Protein AF-A0A1V4RUY0-F1 (afdb_monomer_lite)

pLDDT: mean 89.16, std 8.83, range [47.84, 95.94]

Foldseek 3Di:
DWDADLVQATQGDDPVVCVQQVHDRVVRGRDHPCCSFVVDPDADPDHQSVCCSVPVDHDDDDDDTCGPVRDD

Secondary structure (DSSP, 8-state):
-EEE-TT-BEEEE-HHHHHHHT--HHHHTTSBHHHHHH--SS--SS-HHHHHHHHSS------PPPPTT---

Radius of gyration: 12.16 Å; chains: 1; bounding box: 26×25×31 Å

Sequence (72 aa):
MHVIDRDYKVLLTNKKLLELKNVTQEDIRGKFCYEAYQGKNELCEQCAAKEVFETGKPHSLIKTLPLPDGRK

Structure (mmCIF, N/CA/C/O backbone):
data_AF-A0A1V4RUY0-F1
#
_entry.id   AF-A0A1V4RUY0-F1
#
loop_
_atom_site.group_PDB
_atom_site.id
_atom_site.type_symbol
_atom_site.label_atom_id
_atom_site.label_alt_id
_atom_site.label_comp_id
_atom_site.label_asym_id
_atom_site.label_entity_id
_atom_site.label_seq_id
_atom_site.pdbx_PDB_ins_code
_atom_site.Cartn_x
_atom_site.Cartn_y
_atom_site.Cartn_z
_atom_site.occupancy
_atom_site.B_iso_or_equiv
_atom_site.auth_seq_id
_atom_site.auth_comp_id
_atom_site.auth_asym_id
_atom_site.auth_atom_id
_atom_site.pdbx_PDB_model_num
ATOM 1 N N . MET A 1 1 ? 8.212 -8.067 1.871 1.00 78.81 1 MET A N 1
ATOM 2 C CA . MET A 1 1 ? 7.627 -7.100 2.821 1.00 78.81 1 MET A CA 1
ATOM 3 C C . MET A 1 1 ? 7.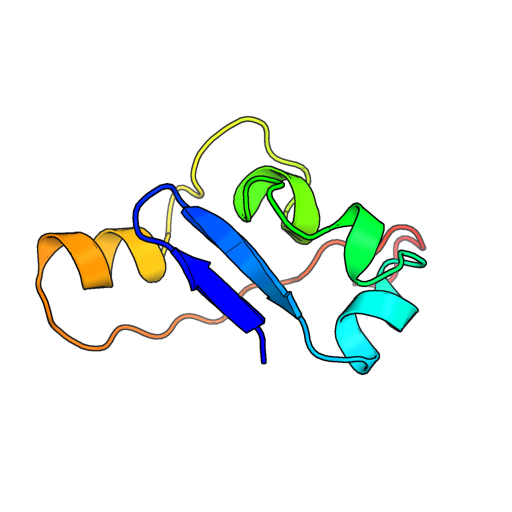286 -5.835 2.063 1.00 78.81 1 MET A C 1
ATOM 5 O O . MET A 1 1 ? 8.095 -5.400 1.258 1.00 78.81 1 MET A O 1
ATOM 9 N N . H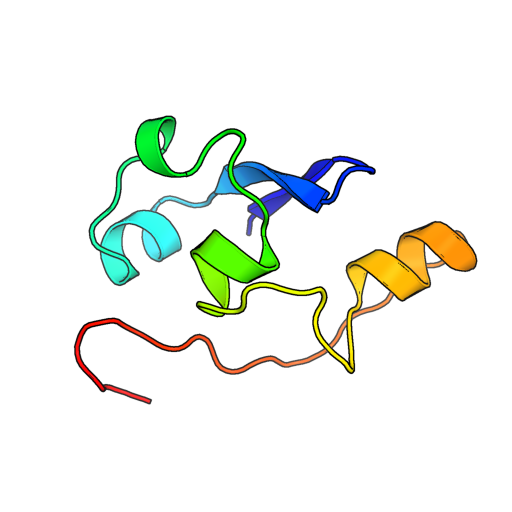IS A 1 2 ? 6.110 -5.276 2.288 1.00 90.75 2 HIS A N 1
ATOM 10 C CA . HIS A 1 2 ? 5.710 -3.983 1.748 1.00 90.75 2 HIS A CA 1
ATOM 11 C C . HIS A 1 2 ? 4.896 -3.250 2.815 1.00 90.75 2 HIS A C 1
ATOM 13 O O . HIS A 1 2 ? 4.418 -3.877 3.761 1.00 90.75 2 HIS A O 1
ATOM 19 N N . VAL A 1 3 ? 4.780 -1.936 2.680 1.00 94.38 3 VAL A N 1
ATOM 20 C CA . VAL A 1 3 ? 4.020 -1.066 3.576 1.00 94.38 3 VAL A CA 1
ATOM 21 C C . VAL A 1 3 ? 3.073 -0.247 2.717 1.00 94.38 3 VAL A C 1
ATOM 23 O O . VAL A 1 3 ? 3.497 0.338 1.718 1.00 94.38 3 VAL A O 1
ATOM 26 N N . ILE A 1 4 ? 1.805 -0.215 3.112 1.00 95.12 4 ILE A N 1
ATOM 27 C CA . ILE A 1 4 ? 0.749 0.578 2.480 1.00 95.12 4 ILE A CA 1
ATOM 28 C C . ILE A 1 4 ? 0.134 1.519 3.510 1.00 95.12 4 ILE A C 1
ATOM 30 O O . ILE A 1 4 ? 0.215 1.261 4.712 1.00 95.12 4 ILE A O 1
ATOM 34 N N . ASP A 1 5 ? -0.482 2.591 3.036 1.00 94.81 5 ASP A N 1
ATOM 35 C CA . ASP A 1 5 ? -1.278 3.490 3.862 1.00 94.81 5 ASP A CA 1
ATOM 36 C C . ASP A 1 5 ? -2.771 3.068 3.895 1.00 94.81 5 ASP A C 1
ATOM 38 O O . ASP A 1 5 ? -3.156 2.048 3.313 1.00 94.81 5 ASP A O 1
ATOM 42 N N . ARG A 1 6 ? -3.615 3.838 4.597 1.00 92.81 6 ARG A N 1
ATOM 43 C CA . ARG A 1 6 ? -5.060 3.578 4.732 1.00 92.81 6 ARG A CA 1
ATOM 44 C C . ARG A 1 6 ? -5.849 3.799 3.437 1.00 92.81 6 ARG A C 1
ATOM 46 O O . ARG A 1 6 ? -6.895 3.180 3.278 1.00 92.81 6 ARG A O 1
ATOM 53 N N . ASP A 1 7 ? -5.330 4.593 2.505 1.00 94.12 7 ASP A N 1
ATOM 54 C CA . ASP A 1 7 ? -5.849 4.754 1.142 1.00 94.12 7 ASP A CA 1
ATOM 55 C C . ASP A 1 7 ? -5.367 3.646 0.185 1.00 94.12 7 ASP A C 1
ATOM 57 O O . ASP A 1 7 ? -5.551 3.731 -1.031 1.00 94.12 7 ASP A O 1
ATOM 61 N N . TYR A 1 8 ? -4.757 2.578 0.717 1.00 94.19 8 TYR A N 1
ATOM 62 C CA . TYR A 1 8 ? -4.213 1.445 -0.036 1.00 94.19 8 TYR A CA 1
ATOM 63 C C . TYR A 1 8 ? -3.074 1.818 -0.993 1.00 94.19 8 TYR A C 1
ATOM 65 O O . TYR A 1 8 ? -2.761 1.041 -1.904 1.00 94.19 8 TYR A O 1
ATOM 73 N N . LYS A 1 9 ? -2.419 2.968 -0.797 1.00 95.81 9 LYS A N 1
ATOM 74 C CA . LYS A 1 9 ? -1.260 3.362 -1.598 1.00 95.81 9 LYS A CA 1
ATOM 75 C C . LYS A 1 9 ? 0.004 2.743 -1.036 1.00 95.81 9 LYS A C 1
ATOM 77 O O . LYS A 1 9 ? 0.217 2.678 0.174 1.00 95.81 9 LYS A O 1
ATOM 82 N N . VAL A 1 10 ? 0.874 2.288 -1.927 1.00 95.94 10 VAL A N 1
ATOM 83 C CA . VAL A 1 10 ? 2.163 1.707 -1.559 1.00 95.94 10 VAL A CA 1
ATOM 84 C C . VAL A 1 10 ? 3.102 2.812 -1.086 1.00 95.94 10 VAL A C 1
ATOM 86 O O . VAL A 1 10 ? 3.414 3.745 -1.824 1.00 95.94 10 VAL A O 1
ATOM 89 N N . LEU A 1 11 ? 3.595 2.687 0.144 1.00 95.19 11 LEU A N 1
ATOM 90 C CA . LEU A 1 11 ? 4.616 3.569 0.705 1.00 95.19 11 LEU A CA 1
ATOM 91 C C . LEU A 1 11 ? 6.011 3.000 0.459 1.00 95.19 11 LEU A C 1
ATOM 93 O O . LEU A 1 11 ? 6.913 3.718 0.028 1.00 95.19 11 LEU A O 1
ATOM 97 N N . LEU A 1 12 ? 6.178 1.702 0.724 1.00 94.75 12 LEU A N 1
ATOM 98 C CA . LEU A 1 12 ? 7.457 1.001 0.660 1.00 94.75 12 LEU A CA 1
ATOM 99 C C . LEU A 1 12 ? 7.278 -0.421 0.138 1.00 94.75 12 LEU A C 1
ATOM 101 O O . LEU A 1 12 ? 6.331 -1.110 0.504 1.00 94.75 12 LEU A O 1
ATOM 105 N N . THR A 1 13 ? 8.222 -0.882 -0.674 1.00 94.38 13 THR A N 1
ATOM 106 C CA . THR A 1 13 ? 8.274 -2.260 -1.164 1.00 94.38 13 THR A CA 1
ATOM 107 C C . THR A 1 13 ? 9.677 -2.822 -0.961 1.00 94.38 13 THR A C 1
ATOM 109 O O . THR A 1 13 ? 10.673 -2.117 -1.093 1.00 94.38 13 THR A O 1
ATOM 112 N N . ASN A 1 14 ? 9.792 -4.105 -0.617 1.00 93.06 14 ASN A N 1
ATOM 113 C CA . ASN A 1 14 ? 11.096 -4.747 -0.510 1.00 93.06 14 ASN A CA 1
ATOM 114 C C . ASN A 1 14 ? 11.756 -4.917 -1.882 1.00 93.06 14 ASN A C 1
ATOM 116 O O . ASN A 1 14 ? 11.097 -5.247 -2.867 1.00 93.06 14 ASN A O 1
ATOM 120 N N . LYS A 1 15 ? 13.090 -4.833 -1.903 1.00 92.31 15 LYS A N 1
ATOM 121 C CA . LYS A 1 15 ? 13.911 -4.952 -3.118 1.00 92.31 15 LYS A CA 1
ATOM 122 C C . LYS A 1 15 ? 13.553 -6.161 -3.989 1.00 92.31 15 LYS A C 1
ATOM 124 O O . LYS A 1 15 ? 13.392 -6.013 -5.191 1.00 92.31 15 LYS A O 1
ATOM 129 N N . LYS A 1 16 ? 13.334 -7.335 -3.384 1.00 91.12 16 LYS A N 1
ATOM 130 C CA . LYS A 1 16 ? 13.002 -8.549 -4.145 1.00 91.12 16 LYS A CA 1
ATOM 131 C C . LYS A 1 16 ? 11.714 -8.417 -4.966 1.00 91.12 16 LYS A C 1
ATOM 133 O O . LYS A 1 16 ? 11.647 -8.954 -6.063 1.00 91.12 16 LYS A O 1
ATOM 138 N N . LEU A 1 17 ? 10.694 -7.728 -4.448 1.00 89.31 17 LEU A N 1
ATOM 139 C CA . LEU A 1 17 ? 9.429 -7.556 -5.167 1.00 89.31 17 LEU A CA 1
ATOM 140 C C . LEU A 1 17 ? 9.563 -6.533 -6.304 1.00 89.31 17 LEU A C 1
ATOM 142 O O . LEU A 1 17 ? 8.978 -6.738 -7.362 1.00 89.31 17 LEU A O 1
ATOM 146 N N . LEU A 1 18 ? 10.388 -5.499 -6.110 1.00 91.12 18 LEU A N 1
ATOM 147 C CA . LEU A 1 18 ? 10.771 -4.549 -7.160 1.00 91.12 18 LEU A CA 1
ATOM 148 C C . LEU A 1 18 ? 11.473 -5.263 -8.325 1.00 91.12 18 LEU A C 1
ATOM 150 O O . LEU A 1 18 ? 11.073 -5.108 -9.475 1.00 91.12 18 LEU A O 1
ATOM 154 N N . GLU A 1 19 ? 12.452 -6.122 -8.020 1.00 90.62 19 GLU A N 1
ATOM 155 C CA . GLU A 1 19 ? 13.173 -6.922 -9.021 1.00 90.62 19 GLU A CA 1
ATOM 156 C C . GLU A 1 19 ? 12.241 -7.879 -9.779 1.00 90.62 19 GLU A C 1
ATOM 158 O O . GLU A 1 19 ? 12.304 -7.959 -11.002 1.00 90.62 19 GLU A O 1
ATOM 163 N N . LEU A 1 20 ? 11.34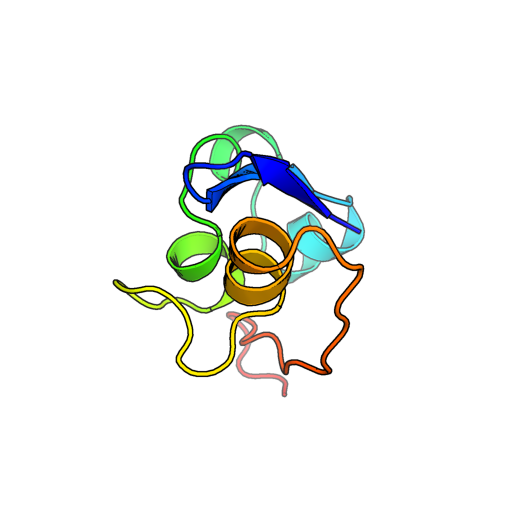4 -8.571 -9.067 1.00 88.25 20 LEU A N 1
ATOM 164 C CA . LEU A 1 20 ? 10.376 -9.503 -9.660 1.00 88.25 20 LEU A CA 1
ATOM 165 C C . LEU A 1 20 ? 9.371 -8.820 -10.597 1.00 88.25 20 LEU A C 1
ATOM 167 O O . LEU A 1 20 ? 8.924 -9.425 -11.569 1.00 88.25 20 LEU A O 1
ATOM 171 N N . LYS A 1 21 ? 8.993 -7.576 -10.295 1.00 85.94 21 LYS A N 1
ATOM 172 C CA . LYS A 1 21 ? 8.081 -6.769 -11.115 1.00 85.94 21 LYS A CA 1
ATOM 173 C C . LYS A 1 21 ? 8.810 -5.920 -12.160 1.00 85.94 21 LYS A C 1
ATOM 175 O O . LYS A 1 21 ? 8.140 -5.325 -12.992 1.00 85.94 21 LYS A O 1
ATOM 180 N N . ASN A 1 22 ? 10.144 -5.891 -12.131 1.00 89.31 22 ASN A N 1
ATOM 181 C CA . ASN A 1 22 ? 10.983 -5.040 -12.973 1.00 89.31 22 ASN A CA 1
ATOM 182 C C . ASN A 1 22 ? 10.635 -3.538 -12.856 1.00 89.31 22 ASN A C 1
ATOM 184 O O . ASN A 1 22 ? 10.597 -2.816 -13.844 1.00 89.31 22 ASN A O 1
ATOM 188 N N . VAL A 1 23 ? 10.365 -3.069 -11.633 1.00 90.19 23 VAL A N 1
ATOM 189 C CA . VAL A 1 23 ? 10.025 -1.664 -11.336 1.00 90.19 23 VAL A CA 1
ATOM 190 C C . VAL A 1 23 ? 10.948 -1.089 -10.266 1.00 90.19 23 VAL A C 1
ATOM 192 O O . VAL A 1 23 ? 11.575 -1.829 -9.508 1.00 90.19 23 VAL A O 1
ATOM 195 N N . THR A 1 24 ? 11.026 0.237 -10.172 1.00 93.25 24 THR A N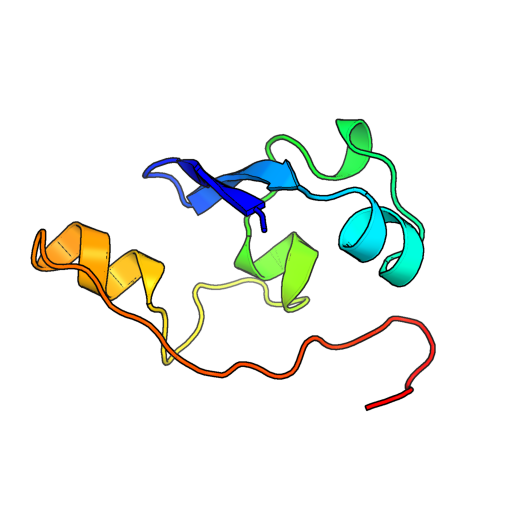 1
ATOM 196 C CA . THR A 1 24 ? 11.759 0.923 -9.101 1.00 93.25 24 THR A CA 1
ATOM 197 C C . THR A 1 24 ? 10.843 1.253 -7.923 1.00 93.25 24 THR A C 1
ATOM 199 O O . THR A 1 24 ? 9.615 1.214 -8.015 1.00 93.25 24 THR A O 1
ATOM 202 N N . GLN A 1 25 ? 11.445 1.600 -6.783 1.00 93.06 25 GLN A N 1
ATOM 203 C CA . GLN A 1 25 ? 10.694 2.044 -5.607 1.00 93.06 25 GLN A CA 1
ATOM 204 C C . GLN A 1 25 ? 9.903 3.332 -5.889 1.00 93.06 25 GLN A C 1
ATOM 206 O O . GLN A 1 25 ? 8.844 3.535 -5.305 1.00 93.06 25 GLN A O 1
ATOM 211 N N . GLU A 1 26 ? 10.410 4.184 -6.778 1.00 93.19 26 GLU A N 1
ATOM 212 C CA . GLU A 1 26 ? 9.762 5.428 -7.193 1.00 93.19 26 GLU A CA 1
ATOM 213 C C . GLU A 1 26 ? 8.571 5.173 -8.117 1.00 93.19 26 GLU A C 1
ATOM 215 O O . GLU A 1 26 ? 7.547 5.825 -7.952 1.00 93.19 26 GLU A O 1
ATOM 220 N N . ASP A 1 27 ? 8.660 4.184 -9.014 1.00 92.12 27 ASP A N 1
ATOM 221 C CA . ASP A 1 27 ? 7.540 3.813 -9.886 1.00 92.12 27 ASP A CA 1
ATOM 222 C C . ASP A 1 27 ? 6.340 3.284 -9.088 1.00 92.12 27 ASP A C 1
ATOM 224 O O . ASP A 1 27 ? 5.194 3.589 -9.410 1.00 92.12 27 ASP A O 1
ATOM 228 N N . ILE A 1 28 ? 6.584 2.497 -8.036 1.00 92.81 28 ILE A N 1
ATOM 229 C CA . ILE A 1 28 ? 5.500 1.870 -7.270 1.00 92.81 28 ILE A CA 1
ATOM 230 C C . ILE A 1 28 ? 4.956 2.753 -6.143 1.00 92.81 28 ILE A C 1
ATOM 232 O O . ILE A 1 28 ? 3.822 2.566 -5.698 1.00 92.81 28 ILE A O 1
ATOM 236 N N . ARG A 1 29 ? 5.752 3.700 -5.637 1.00 94.94 29 ARG A N 1
ATOM 237 C CA . ARG A 1 29 ? 5.355 4.546 -4.509 1.00 94.94 29 ARG A CA 1
ATOM 238 C C . ARG A 1 29 ? 4.181 5.440 -4.908 1.00 94.94 29 ARG A C 1
ATOM 240 O O . ARG A 1 29 ? 4.242 6.172 -5.885 1.00 94.94 29 ARG A O 1
ATOM 247 N N . GLY A 1 30 ? 3.118 5.411 -4.111 1.00 94.50 30 GLY A N 1
ATOM 248 C CA . GLY A 1 30 ? 1.895 6.177 -4.354 1.00 94.50 30 GLY A CA 1
ATOM 249 C C . GLY A 1 30 ? 0.874 5.484 -5.261 1.00 94.50 30 GLY A C 1
ATOM 250 O O . GLY A 1 30 ? -0.281 5.909 -5.261 1.00 94.50 30 GLY A O 1
ATOM 251 N N . LYS A 1 31 ? 1.247 4.400 -5.961 1.00 94.69 31 LYS A N 1
ATOM 252 C CA . LYS A 1 31 ? 0.291 3.552 -6.690 1.00 94.69 31 LYS A CA 1
ATOM 253 C C . LYS A 1 31 ? -0.563 2.739 -5.723 1.00 94.69 31 LYS A C 1
ATOM 255 O O . LYS A 1 31 ? -0.141 2.431 -4.603 1.00 94.69 31 LYS A O 1
ATOM 260 N N . PHE A 1 32 ? -1.753 2.353 -6.168 1.00 95.44 32 PHE A N 1
ATOM 261 C CA . PHE A 1 32 ? -2.618 1.464 -5.402 1.00 95.44 32 PHE A CA 1
ATOM 262 C C . PHE A 1 32 ? -2.033 0.051 -5.333 1.00 95.44 32 PHE A C 1
ATOM 264 O O . PHE A 1 32 ? -1.539 -0.486 -6.323 1.00 95.44 32 PHE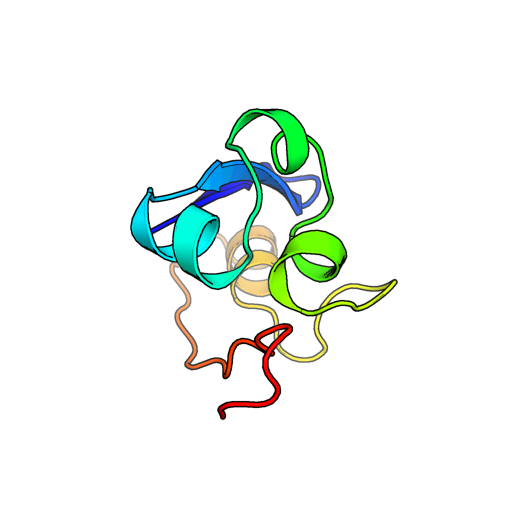 A O 1
ATOM 271 N N . CYS A 1 33 ? -2.112 -0.593 -4.169 1.00 93.56 33 CYS A N 1
ATOM 272 C CA . CYS A 1 33 ? -1.523 -1.917 -3.964 1.00 93.56 33 CYS A CA 1
ATOM 273 C C . CYS A 1 33 ? -2.151 -3.000 -4.862 1.00 93.56 33 CYS A C 1
ATOM 275 O O . CYS A 1 33 ? -1.460 -3.915 -5.311 1.00 93.56 33 CYS A O 1
ATOM 277 N N . TYR A 1 34 ? -3.450 -2.893 -5.152 1.00 92.56 34 TYR A N 1
ATOM 278 C CA . TYR A 1 34 ? -4.171 -3.825 -6.018 1.00 92.56 34 TYR A CA 1
ATOM 279 C C . TYR A 1 34 ? -3.803 -3.651 -7.497 1.00 92.56 34 TYR A C 1
ATOM 281 O O . TYR A 1 34 ? -3.711 -4.641 -8.220 1.00 92.56 34 TYR A O 1
ATOM 289 N N . GLU A 1 35 ? -3.488 -2.431 -7.921 1.00 92.44 35 GLU A N 1
ATOM 290 C CA . GLU A 1 35 ? -2.960 -2.150 -9.255 1.00 92.44 35 GLU A CA 1
ATOM 291 C C . GLU A 1 35 ? -1.518 -2.657 -9.366 1.00 92.44 35 GLU A C 1
ATOM 293 O O . GLU A 1 35 ? -1.208 -3.523 -10.184 1.00 92.44 35 GLU A O 1
ATOM 298 N N . ALA A 1 36 ? -0.645 -2.212 -8.463 1.00 90.69 36 ALA A N 1
ATOM 299 C CA . ALA A 1 36 ? 0.783 -2.483 -8.543 1.00 90.69 36 ALA A CA 1
ATOM 300 C C . ALA A 1 36 ? 1.148 -3.967 -8.359 1.00 90.69 36 ALA A C 1
ATOM 302 O O . ALA A 1 36 ? 2.032 -4.499 -9.039 1.00 90.69 36 ALA A O 1
ATOM 303 N N . TYR A 1 37 ? 0.487 -4.669 -7.433 1.00 89.25 37 TYR A N 1
ATOM 304 C CA . TYR A 1 37 ? 0.819 -6.064 -7.140 1.00 89.25 37 TYR A CA 1
ATOM 305 C C . TYR A 1 37 ? -0.056 -7.053 -7.897 1.00 89.25 37 TYR A C 1
ATOM 307 O O . TYR A 1 37 ? 0.466 -8.058 -8.383 1.00 89.25 37 TYR A O 1
ATOM 315 N N . GLN A 1 38 ? -1.357 -6.783 -7.996 1.00 88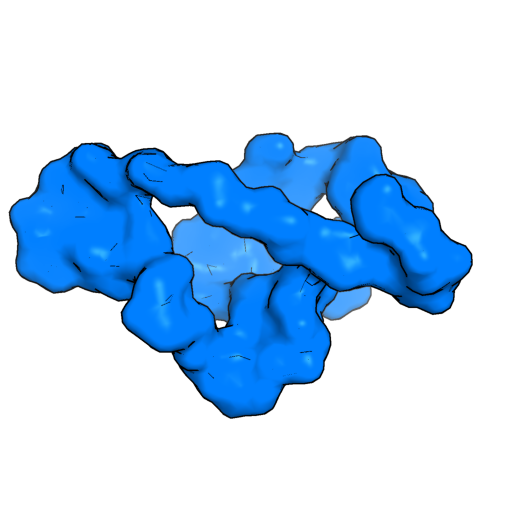.88 38 GLN A N 1
ATOM 316 C CA . GLN A 1 38 ? -2.340 -7.729 -8.525 1.00 88.88 38 GLN A CA 1
ATOM 317 C C . GLN A 1 38 ? -2.786 -7.397 -9.955 1.00 88.88 38 GLN A C 1
ATOM 319 O O . GLN A 1 38 ? -3.451 -8.228 -10.564 1.00 88.88 38 GLN A O 1
ATOM 324 N N . GLY A 1 39 ? -2.415 -6.233 -10.506 1.00 87.06 39 GLY A N 1
ATOM 325 C CA . GLY A 1 39 ? -2.855 -5.808 -11.838 1.00 87.06 39 GLY A CA 1
ATOM 326 C C . GLY A 1 39 ? -4.371 -5.618 -11.935 1.00 87.06 39 GLY A C 1
ATOM 327 O O . GLY A 1 39 ? -4.937 -5.759 -13.015 1.00 87.06 39 GLY A O 1
ATOM 328 N N . LYS A 1 40 ? -5.041 -5.371 -10.803 1.00 88.69 40 LYS A N 1
ATOM 329 C CA . LYS A 1 40 ? -6.486 -5.135 -10.730 1.00 88.69 40 LYS A CA 1
ATOM 330 C C . LYS A 1 40 ? -6.769 -3.635 -10.740 1.00 88.69 40 LYS A C 1
ATOM 332 O O . LYS A 1 40 ? -5.937 -2.851 -10.303 1.00 88.69 40 LYS A O 1
ATOM 337 N N . ASN A 1 41 ? -7.970 -3.256 -11.168 1.00 90.75 41 ASN A N 1
ATOM 338 C CA . ASN A 1 41 ? -8.459 -1.871 -11.090 1.00 90.75 41 ASN A CA 1
ATOM 339 C C . ASN A 1 41 ? -9.285 -1.606 -9.818 1.00 90.75 41 ASN A C 1
ATOM 341 O O . ASN A 1 41 ? -9.767 -0.501 -9.604 1.00 90.75 41 ASN A O 1
ATOM 345 N N . GLU A 1 42 ? -9.450 -2.622 -8.971 1.00 91.75 42 GLU A N 1
ATOM 346 C CA . GLU A 1 42 ? -10.262 -2.572 -7.759 1.00 91.75 42 GLU A CA 1
ATOM 347 C C . GLU A 1 42 ? -9.612 -3.359 -6.616 1.00 91.75 42 GLU A C 1
ATOM 349 O O . GLU A 1 42 ? -8.706 -4.178 -6.827 1.00 91.75 42 GLU A O 1
ATOM 354 N N . LEU A 1 43 ? -10.093 -3.116 -5.391 1.00 90.00 43 LEU A N 1
ATOM 355 C CA . LEU A 1 43 ? -9.669 -3.853 -4.203 1.00 90.00 43 LEU A CA 1
ATOM 356 C C . LEU A 1 43 ? -9.817 -5.363 -4.418 1.00 90.00 43 LEU A C 1
ATOM 358 O O . LEU A 1 43 ? -10.724 -5.853 -5.080 1.00 90.00 43 LEU A O 1
ATOM 362 N N . CYS A 1 44 ? -8.914 -6.136 -3.823 1.00 89.12 44 CYS A N 1
ATOM 363 C CA . CYS A 1 44 ? -9.017 -7.588 -3.906 1.00 89.12 44 CYS A CA 1
ATOM 364 C C . CYS A 1 44 ? -10.264 -8.091 -3.162 1.00 89.12 44 CYS A C 1
ATOM 366 O O . CYS A 1 44 ? -10.458 -7.693 -2.018 1.00 89.12 44 CYS A O 1
ATOM 368 N N . GLU A 1 45 ? -10.999 -9.045 -3.744 1.00 86.56 45 GLU A N 1
ATOM 369 C CA . GLU A 1 45 ? -12.147 -9.716 -3.100 1.00 86.56 45 GLU A CA 1
ATOM 370 C C . GLU A 1 45 ? -11.819 -10.211 -1.682 1.00 86.56 45 GLU A C 1
ATOM 372 O O . GLU A 1 45 ? -12.552 -9.941 -0.737 1.00 86.56 45 GLU A O 1
ATOM 377 N N . GLN A 1 46 ? -10.661 -10.857 -1.511 1.00 88.69 46 GLN A N 1
ATOM 378 C CA . GLN A 1 46 ? -10.105 -11.203 -0.200 1.00 88.69 46 GLN A CA 1
ATOM 379 C C . GLN A 1 46 ? -8.896 -10.313 0.090 1.00 88.69 46 GLN A C 1
ATOM 381 O O . GLN A 1 46 ? -7.792 -10.549 -0.413 1.00 88.69 46 GLN A O 1
ATOM 386 N N . CYS A 1 47 ? -9.088 -9.235 0.849 1.00 91.06 47 CYS A N 1
ATOM 387 C CA . CYS A 1 47 ? -8.048 -8.249 1.136 1.00 91.06 47 CYS A CA 1
ATOM 388 C C . CYS A 1 47 ? -7.729 -8.178 2.632 1.00 91.06 47 CYS A C 1
ATOM 390 O O . CYS A 1 47 ? -8.482 -7.588 3.397 1.00 91.06 47 CYS A O 1
ATOM 392 N N . ALA A 1 48 ? -6.548 -8.677 3.020 1.00 92.31 48 ALA A N 1
ATOM 393 C CA . ALA A 1 48 ? -6.068 -8.595 4.399 1.00 92.31 48 ALA A CA 1
ATOM 394 C C . ALA A 1 48 ? -6.011 -7.149 4.897 1.00 92.31 48 ALA A C 1
ATOM 396 O O . ALA A 1 48 ? -6.379 -6.880 6.031 1.00 92.31 48 ALA A O 1
ATOM 397 N N . ALA A 1 49 ? -5.598 -6.207 4.042 1.00 92.56 49 ALA A N 1
ATOM 398 C CA . ALA A 1 49 ? -5.554 -4.795 4.406 1.00 92.56 49 ALA A CA 1
ATOM 399 C C . ALA A 1 49 ? -6.943 -4.244 4.751 1.00 92.56 49 ALA A C 1
ATOM 401 O O . ALA A 1 49 ? -7.087 -3.567 5.762 1.00 92.56 49 ALA A O 1
ATOM 402 N N . LYS A 1 50 ? -7.964 -4.584 3.951 1.00 93.62 50 LYS A N 1
ATOM 403 C CA . LYS A 1 50 ? -9.349 -4.164 4.195 1.00 93.62 50 LYS A CA 1
ATOM 404 C C . LYS A 1 50 ? -9.833 -4.678 5.553 1.00 93.62 50 LYS A C 1
ATOM 406 O O . LYS A 1 50 ? -10.295 -3.888 6.365 1.00 93.62 50 LYS A O 1
ATOM 411 N N . GLU A 1 51 ? -9.622 -5.963 5.838 1.00 93.81 51 GLU A N 1
ATOM 412 C CA . GLU A 1 51 ? -10.019 -6.550 7.123 1.00 93.81 51 GLU A CA 1
ATOM 413 C C . GLU A 1 51 ? -9.258 -5.954 8.313 1.00 93.81 51 GLU A C 1
ATOM 415 O O . GLU A 1 51 ? -9.861 -5.683 9.351 1.00 93.81 51 GLU A O 1
ATOM 420 N N . VAL A 1 52 ? -7.954 -5.693 8.178 1.00 94.62 52 VAL A N 1
ATOM 421 C CA . VAL A 1 52 ? -7.165 -5.022 9.227 1.00 94.62 52 VAL A CA 1
ATOM 422 C C . VAL A 1 52 ? -7.692 -3.609 9.480 1.00 94.62 52 VAL A C 1
ATOM 424 O O . VAL A 1 52 ? -7.812 -3.204 10.635 1.00 94.62 52 VAL A O 1
ATOM 427 N N . PHE A 1 53 ? -8.027 -2.855 8.431 1.00 92.44 53 PHE A N 1
ATOM 428 C CA . PHE A 1 53 ? -8.542 -1.492 8.568 1.00 92.44 53 PHE A CA 1
ATOM 429 C C . PHE A 1 53 ? -9.963 -1.445 9.140 1.00 92.44 53 PHE A C 1
ATOM 431 O O . PHE A 1 53 ? -10.262 -0.531 9.904 1.00 92.44 53 PHE A O 1
ATOM 438 N N . GLU A 1 54 ? -10.813 -2.426 8.827 1.00 93.19 54 GLU A N 1
ATOM 439 C CA . GLU A 1 54 ? -12.175 -2.528 9.369 1.00 93.19 54 GLU A CA 1
ATOM 440 C C . GLU A 1 54 ? -12.196 -3.038 10.818 1.00 93.19 54 GLU A C 1
ATOM 442 O O . GLU A 1 54 ? -12.953 -2.533 11.643 1.00 93.19 54 GLU A O 1
ATOM 447 N N . THR A 1 55 ? -11.372 -4.036 11.150 1.00 94.81 55 THR A N 1
ATOM 448 C CA . THR A 1 55 ? -11.430 -4.724 12.454 1.00 94.81 55 THR A CA 1
ATOM 449 C C . THR A 1 55 ? -10.412 -4.220 13.473 1.00 94.81 55 THR A C 1
ATOM 451 O O . THR A 1 55 ? -10.560 -4.483 14.668 1.00 94.81 55 THR A O 1
ATOM 454 N N . GLY A 1 56 ? -9.342 -3.559 13.021 1.00 93.75 56 GLY A N 1
ATOM 455 C CA . GLY A 1 56 ? -8.195 -3.185 13.850 1.00 93.75 56 GLY A CA 1
ATOM 456 C C . GLY A 1 56 ? -7.337 -4.367 14.319 1.00 93.75 56 GLY A C 1
ATOM 457 O O . GLY A 1 56 ? -6.428 -4.172 15.126 1.00 93.75 56 GLY A O 1
ATOM 458 N N . LYS A 1 57 ? -7.608 -5.593 13.851 1.00 94.19 57 LYS A N 1
ATOM 459 C CA . LYS A 1 57 ? -6.877 -6.812 14.230 1.00 94.19 57 LYS A CA 1
ATOM 460 C C . LYS A 1 57 ? -5.923 -7.240 13.113 1.00 94.19 57 LYS A C 1
ATOM 462 O O . LYS A 1 57 ? -6.237 -7.038 11.942 1.00 94.19 57 LYS A O 1
ATOM 467 N N . PRO A 1 58 ? -4.769 -7.851 13.438 1.00 92.81 58 PRO A N 1
ATOM 468 C CA . PRO A 1 58 ? -3.867 -8.376 12.422 1.00 92.81 58 PRO A CA 1
ATOM 469 C C . PRO A 1 58 ? -4.547 -9.500 11.629 1.00 92.81 58 PRO A C 1
ATOM 471 O O . PRO A 1 58 ? -5.082 -10.441 12.212 1.00 92.81 58 PRO A O 1
ATOM 474 N N . HIS A 1 59 ? -4.487 -9.412 10.301 1.00 92.94 59 HIS A N 1
ATOM 475 C CA . HIS A 1 59 ? -4.982 -10.429 9.379 1.00 92.94 59 HIS A CA 1
ATOM 476 C C . HIS A 1 59 ? -3.895 -10.765 8.353 1.00 92.94 59 HIS A C 1
ATOM 478 O O . HIS A 1 59 ? -3.197 -9.876 7.861 1.00 92.94 59 HIS A O 1
ATOM 484 N N . SER A 1 60 ? -3.773 -12.046 8.011 1.00 90.12 60 SER A N 1
ATOM 485 C CA . SER A 1 60 ? -2.777 -12.562 7.071 1.00 90.12 60 SER A CA 1
ATOM 486 C C . SER A 1 60 ? -3.432 -13.562 6.135 1.00 90.12 60 SER A C 1
ATOM 488 O O . SER A 1 60 ? -4.157 -14.445 6.579 1.00 90.12 60 SER A O 1
ATOM 490 N N . LEU A 1 61 ? -3.128 -13.460 4.846 1.00 89.75 61 LEU A N 1
ATOM 491 C CA . LEU A 1 61 ? -3.598 -14.397 3.833 1.00 89.75 61 LEU A CA 1
ATOM 492 C C . LEU A 1 61 ? -2.488 -14.683 2.828 1.00 89.75 61 LEU A C 1
ATOM 494 O O . LEU A 1 61 ? -1.590 -13.863 2.618 1.00 89.75 61 LEU A O 1
ATOM 498 N N . ILE A 1 62 ? -2.562 -15.850 2.199 1.00 89.12 62 ILE A N 1
ATOM 499 C CA . ILE A 1 62 ? -1.635 -16.246 1.144 1.00 89.12 62 ILE A CA 1
ATOM 500 C C . ILE A 1 62 ? -2.222 -15.786 -0.188 1.00 89.12 62 ILE A C 1
ATOM 502 O O . ILE A 1 62 ? -3.369 -16.085 -0.511 1.00 89.12 62 ILE A O 1
ATOM 506 N N . LYS A 1 63 ? -1.425 -15.046 -0.960 1.00 85.31 63 LYS A N 1
ATOM 507 C CA . LYS A 1 63 ? -1.772 -14.594 -2.308 1.00 85.31 63 LYS A CA 1
ATOM 508 C C . LYS A 1 63 ? -0.685 -14.977 -3.285 1.00 85.31 63 LYS A C 1
ATOM 510 O O . LYS A 1 63 ? 0.495 -14.755 -3.020 1.00 85.31 63 LYS A O 1
ATOM 515 N N . THR A 1 64 ? -1.104 -15.459 -4.445 1.00 86.12 64 THR A N 1
ATOM 516 C CA . THR A 1 64 ? -0.230 -15.556 -5.609 1.00 86.12 64 THR A CA 1
ATOM 517 C C . THR A 1 64 ? 0.004 -14.153 -6.164 1.00 86.12 64 THR A C 1
ATOM 519 O O . THR A 1 64 ? -0.920 -13.341 -6.259 1.00 86.12 64 THR A O 1
ATOM 522 N N . LEU A 1 65 ? 1.255 -13.845 -6.492 1.00 84.81 65 LEU A N 1
ATOM 523 C CA . LEU A 1 65 ? 1.624 -12.591 -7.138 1.00 84.81 65 LEU A CA 1
ATOM 524 C C . LEU A 1 65 ? 1.739 -12.846 -8.643 1.00 84.81 65 LEU A C 1
ATOM 526 O O . LEU A 1 65 ? 2.612 -13.616 -9.037 1.00 84.81 65 LEU A O 1
ATOM 530 N N . PRO A 1 66 ? 0.903 -12.219 -9.490 1.00 82.44 66 PRO A N 1
ATOM 531 C CA . PRO A 1 66 ? 1.074 -12.329 -10.931 1.00 82.44 66 PRO A CA 1
ATOM 532 C C . PRO A 1 66 ? 2.378 -11.634 -11.334 1.00 82.44 66 PRO A C 1
ATOM 534 O O . PRO A 1 66 ? 2.540 -10.426 -11.131 1.00 82.44 66 PRO A O 1
ATOM 537 N N . LEU A 1 67 ? 3.329 -12.394 -11.870 1.00 81.56 67 LEU A N 1
ATOM 538 C CA . LEU A 1 67 ? 4.587 -11.863 -12.389 1.00 81.56 67 LEU A CA 1
ATOM 539 C C . LEU A 1 67 ? 4.444 -11.533 -13.882 1.00 81.56 67 LEU A C 1
ATOM 541 O O . LEU A 1 67 ? 3.774 -12.278 -14.598 1.00 81.56 67 LEU A O 1
ATOM 545 N N . PRO A 1 68 ? 5.083 -10.454 -14.369 1.00 71.88 68 PRO A N 1
ATOM 546 C CA . PRO A 1 68 ? 5.036 -10.076 -15.784 1.00 71.88 68 PRO A CA 1
ATOM 547 C C . PRO A 1 68 ? 5.592 -11.166 -16.718 1.00 71.88 68 PRO A C 1
ATOM 549 O O . PRO A 1 68 ? 5.190 -11.239 -17.871 1.00 71.88 68 PRO A O 1
ATOM 552 N N . ASP A 1 69 ? 6.455 -12.051 -16.208 1.00 65.31 69 ASP A N 1
ATOM 553 C CA . ASP A 1 69 ? 7.081 -13.150 -16.962 1.00 65.31 69 ASP A CA 1
ATOM 554 C C . ASP A 1 69 ? 6.203 -14.419 -17.068 1.00 65.31 69 ASP A C 1
ATOM 556 O O . ASP A 1 69 ? 6.651 -15.461 -17.535 1.00 65.31 69 ASP A O 1
ATOM 560 N N . GLY A 1 70 ? 4.960 -14.396 -16.571 1.00 59.19 70 GLY A N 1
ATOM 561 C CA . GLY A 1 70 ? 4.042 -15.544 -16.644 1.00 59.19 70 GLY A CA 1
ATOM 562 C C . GLY A 1 70 ? 4.409 -16.746 -15.757 1.00 59.19 70 GLY A C 1
ATOM 563 O O . GLY A 1 70 ? 3.663 -17.725 -15.718 1.00 59.19 70 GLY A O 1
ATOM 564 N N . ARG A 1 71 ? 5.514 -16.685 -15.004 1.00 57.69 71 ARG A N 1
ATOM 565 C CA . ARG A 1 71 ? 5.861 -17.690 -13.987 1.00 57.69 71 ARG A CA 1
ATOM 566 C C . ARG A 1 71 ? 4.926 -17.549 -12.783 1.00 57.69 71 ARG A C 1
ATOM 568 O O . ARG A 1 71 ? 4.875 -16.486 -12.165 1.00 57.69 71 ARG A O 1
ATOM 575 N N . LYS A 1 72 ? 4.167 -18.613 -12.509 1.00 47.84 72 LYS A N 1
ATOM 576 C CA . LYS A 1 72 ? 3.304 -18.764 -11.328 1.00 47.84 72 LYS A CA 1
ATOM 577 C C . LYS A 1 72 ? 4.094 -19.293 -10.140 1.00 47.84 72 LYS A C 1
ATOM 579 O O . LYS A 1 72 ? 4.984 -20.139 -10.374 1.00 47.84 72 LYS A O 1
#